Protein AF-A0AAX0QX90-F1 (afdb_monomer)

Nearest PDB structures (foldseek):
  6bmt-assembly1_B  TM=9.979E-01  e=7.144E-09  Staphylococcus delphini
  7qzr-assembly1_E  TM=9.614E-01  e=2.398E-07  Staphylococcus aureus
  7z53-assembly2_L  TM=9.551E-01  e=1.586E-05  Staphylococcus aureus
  7z53-assembly4_X  TM=9.619E-01  e=5.787E-05  Staphylococcus aureus
  7z53-assembly2_K  TM=9.496E-01  e=8.909E-05  Staphylococcus aureus

Mean predicted aligned error: 12.03 Å

Radius of gyration: 20.02 Å; Cα contacts (8 Å, |Δi|>4): 64; chains: 1; bounding box: 30×28×73 Å

Organism: NCBI:txid53344

Foldseek 3Di:
DDDDDPPPPPPVVVPDPDDDPDPQPPFDFDDDPPHTPDTSLADDQVLLVCLVLCPDPPHDPVSNVVNCVVVVSSVQNDSVSVLVRCVVNPHDSVVCPVVD

pLDDT: mean 81.14, std 21.85, range [37.88, 98.06]

Structure (mmCIF, N/CA/C/O backbone):
data_AF-A0AAX0QX90-F1
#
_entry.id   AF-A0AAX0QX90-F1
#
loop_
_atom_site.group_PDB
_atom_site.id
_atom_site.type_symbol
_atom_site.label_atom_id
_atom_site.label_alt_id
_atom_site.label_comp_id
_atom_site.label_asym_id
_atom_site.label_entity_id
_atom_site.label_seq_id
_atom_site.pdbx_PDB_ins_code
_atom_site.Cartn_x
_atom_site.Cartn_y
_atom_site.Cartn_z
_atom_site.occupancy
_atom_site.B_iso_or_equiv
_atom_site.auth_seq_id
_atom_site.auth_comp_id
_atom_site.auth_asym_id
_atom_site.auth_atom_id
_atom_site.pdbx_PDB_model_num
ATOM 1 N N . MET A 1 1 ? -17.274 -11.728 54.869 1.00 38.53 1 MET A N 1
ATOM 2 C CA . MET A 1 1 ? -16.959 -11.756 53.424 1.00 38.53 1 MET A CA 1
ATOM 3 C C . MET A 1 1 ? -17.503 -10.487 52.784 1.00 38.53 1 MET A C 1
ATOM 5 O O . MET A 1 1 ? -18.711 -10.361 52.657 1.00 38.53 1 MET A O 1
ATOM 9 N N . LYS A 1 2 ? -16.642 -9.518 52.459 1.00 37.88 2 LYS A N 1
ATOM 10 C CA . LYS A 1 2 ? -17.013 -8.310 51.708 1.00 37.88 2 LYS A CA 1
ATOM 11 C C . LYS A 1 2 ? -16.182 -8.318 50.428 1.00 37.88 2 LYS A C 1
ATOM 13 O O . LYS A 1 2 ? -14.974 -8.133 50.488 1.00 37.88 2 LYS A O 1
ATOM 18 N N . LYS A 1 3 ? -16.818 -8.656 49.306 1.00 45.16 3 LYS A N 1
ATOM 19 C CA . LYS A 1 3 ? -16.248 -8.523 47.964 1.00 45.16 3 LYS A CA 1
ATOM 20 C C . LYS A 1 3 ? -16.754 -7.192 47.425 1.00 45.16 3 LYS A C 1
ATOM 22 O O . LYS A 1 3 ? -17.929 -7.100 47.086 1.00 45.16 3 LYS A O 1
ATOM 27 N N . THR A 1 4 ? -15.893 -6.187 47.357 1.00 50.69 4 THR A N 1
ATOM 28 C CA . THR A 1 4 ? -16.191 -4.975 46.594 1.00 50.69 4 THR A CA 1
ATOM 29 C C . THR A 1 4 ? -15.019 -4.723 45.663 1.00 50.69 4 THR A C 1
ATOM 31 O O . THR A 1 4 ? -13.879 -4.576 46.096 1.00 50.69 4 THR A O 1
ATOM 34 N N . LEU A 1 5 ? -15.342 -4.819 44.377 1.00 45.84 5 LEU A N 1
ATOM 35 C CA . LEU A 1 5 ? -14.486 -4.758 43.205 1.00 45.84 5 LEU A CA 1
ATOM 36 C C . LEU A 1 5 ? -13.473 -3.607 43.261 1.00 45.84 5 LEU A C 1
ATOM 38 O O . LEU A 1 5 ? -13.843 -2.436 43.276 1.00 45.84 5 LEU A O 1
ATOM 42 N N . VAL A 1 6 ? -12.193 -3.956 43.151 1.00 48.50 6 VAL A N 1
ATOM 43 C CA . VAL A 1 6 ? -11.129 -3.049 42.711 1.00 48.50 6 VAL A CA 1
ATOM 44 C C . VAL A 1 6 ? -11.252 -2.920 41.189 1.00 48.50 6 VAL A C 1
ATOM 46 O O . VAL A 1 6 ? -10.565 -3.597 40.436 1.00 48.50 6 VAL A O 1
ATOM 49 N N . ALA A 1 7 ? -12.188 -2.090 40.729 1.00 48.44 7 ALA A N 1
ATOM 50 C CA . ALA A 1 7 ? -12.350 -1.721 39.316 1.00 48.44 7 ALA A CA 1
ATOM 51 C C . ALA A 1 7 ? -11.799 -0.307 39.035 1.00 48.44 7 ALA A C 1
ATOM 53 O O . ALA A 1 7 ? -12.296 0.404 38.171 1.00 48.44 7 ALA A O 1
ATOM 54 N N . GLY A 1 8 ? -10.797 0.127 39.810 1.00 49.84 8 GLY A N 1
ATOM 55 C CA . GLY A 1 8 ? -10.269 1.496 39.782 1.00 49.84 8 GLY A CA 1
ATOM 56 C C . GLY A 1 8 ? -8.987 1.711 38.970 1.00 49.84 8 GLY A C 1
ATOM 57 O O . GLY A 1 8 ? -8.563 2.851 38.841 1.00 49.84 8 GLY A O 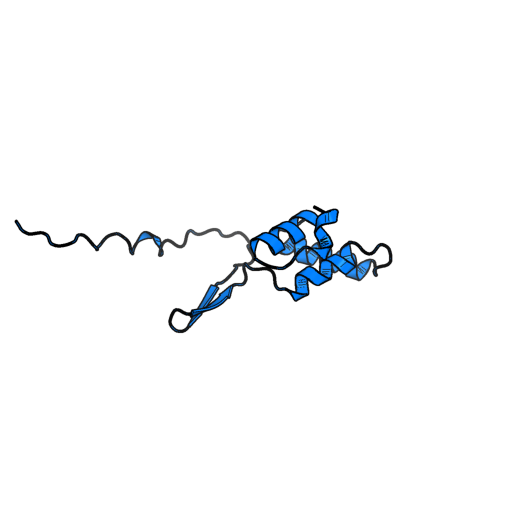1
ATOM 58 N N . PHE A 1 9 ? -8.354 0.665 38.424 1.00 46.06 9 PHE A N 1
ATOM 59 C CA . PHE A 1 9 ? -6.988 0.785 37.878 1.00 46.06 9 PHE A CA 1
ATOM 60 C C . PHE A 1 9 ? -6.841 0.576 36.363 1.00 46.06 9 PHE A C 1
ATOM 62 O O . PHE A 1 9 ? -5.741 0.735 35.847 1.00 46.06 9 PHE A O 1
ATOM 69 N N . ALA A 1 10 ? -7.911 0.280 35.619 1.00 44.19 10 ALA A N 1
ATOM 70 C CA . ALA A 1 10 ? -7.793 -0.002 34.180 1.00 44.19 10 ALA A CA 1
ATOM 71 C C . ALA A 1 10 ? -7.910 1.234 33.261 1.00 44.19 10 ALA A C 1
ATOM 73 O O . ALA A 1 10 ? -7.594 1.137 32.081 1.00 44.19 10 ALA A O 1
ATOM 74 N N . VAL A 1 11 ? -8.335 2.399 33.765 1.00 47.41 11 VAL A N 1
ATOM 75 C CA . VAL A 1 11 ? -8.586 3.585 32.912 1.00 47.41 11 VAL A CA 1
ATOM 76 C C . VAL A 1 11 ? -7.326 4.441 32.698 1.00 47.41 11 VAL A C 1
ATOM 78 O O . VAL A 1 11 ? -7.241 5.189 31.731 1.00 47.41 11 VAL A O 1
ATOM 81 N N . ALA A 1 12 ? -6.304 4.296 33.547 1.00 39.50 12 ALA A N 1
ATOM 82 C CA . ALA A 1 12 ? -5.105 5.138 33.495 1.00 39.50 12 ALA A CA 1
ATOM 83 C C . ALA A 1 12 ? -4.097 4.754 32.390 1.00 39.50 12 ALA A C 1
ATOM 85 O O . ALA A 1 12 ? -3.184 5.525 32.111 1.00 39.50 12 ALA A O 1
ATOM 86 N N . ALA A 1 13 ? -4.252 3.593 31.742 1.00 47.50 13 ALA A N 1
ATOM 87 C CA . ALA A 1 13 ? -3.330 3.141 30.694 1.00 47.50 13 ALA A CA 1
ATOM 88 C C . ALA A 1 13 ? -3.648 3.696 29.291 1.00 47.50 13 ALA A C 1
ATOM 90 O O . ALA A 1 13 ? -2.846 3.520 28.381 1.00 47.50 13 ALA A O 1
ATOM 91 N N . LEU A 1 14 ? -4.787 4.373 29.097 1.00 42.75 14 LEU A N 1
ATOM 92 C CA . LEU A 1 14 ? -5.162 4.952 27.796 1.00 42.75 14 LEU A CA 1
ATOM 93 C C . LEU A 1 14 ? -4.879 6.461 27.686 1.00 42.75 14 LEU A C 1
ATOM 95 O O . LEU A 1 14 ? -5.127 7.043 26.636 1.00 42.75 14 LEU A O 1
ATOM 99 N N . SER A 1 15 ? -4.367 7.109 28.742 1.00 46.03 15 SER A N 1
ATOM 100 C CA . SER A 1 15 ? -4.192 8.572 28.786 1.00 46.03 15 SER A CA 1
ATOM 101 C C . SER A 1 15 ? -2.740 9.057 28.800 1.00 46.03 15 SER A C 1
ATOM 103 O O . SER A 1 15 ? -2.510 10.260 28.915 1.00 46.03 15 SER A O 1
ATOM 105 N N . THR A 1 16 ? -1.741 8.178 28.695 1.00 51.19 16 THR A N 1
ATOM 106 C CA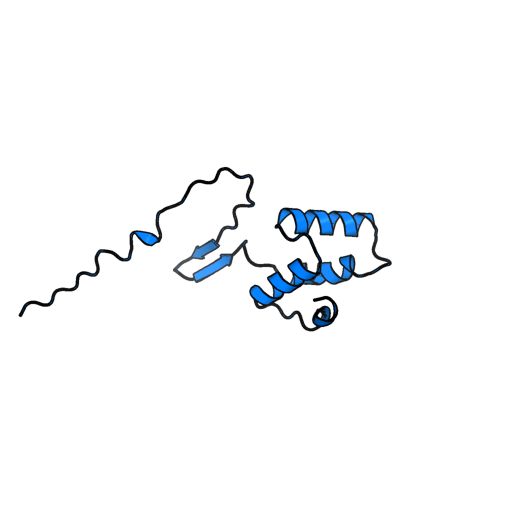 . THR A 1 16 ? -0.342 8.613 28.576 1.00 51.19 16 THR A CA 1
ATOM 107 C C . THR A 1 16 ? 0.002 8.839 27.111 1.00 51.19 16 THR A C 1
ATOM 109 O O . THR A 1 16 ? 0.546 7.96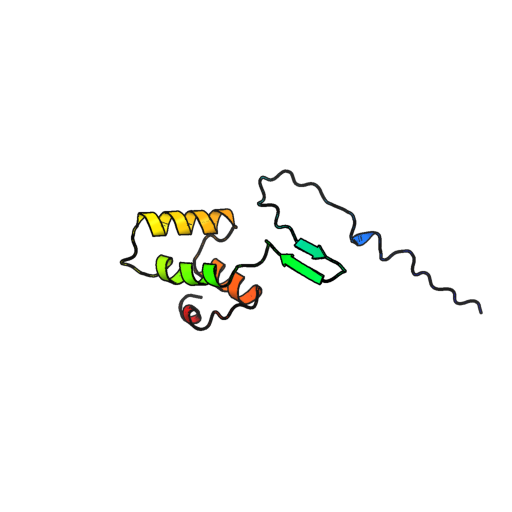2 26.443 1.00 51.19 16 THR A O 1
ATOM 112 N N . GLY A 1 17 ? -0.327 10.034 26.619 1.00 45.31 17 GLY A N 1
ATOM 113 C CA . GLY A 1 17 ? 0.296 10.589 25.424 1.00 45.31 17 GLY A CA 1
ATOM 114 C C . GLY A 1 17 ? 1.800 10.697 25.663 1.00 45.31 17 GLY A C 1
ATOM 115 O O . GLY A 1 17 ? 2.254 11.531 26.446 1.00 45.31 17 GLY A O 1
ATOM 116 N N . ILE A 1 18 ? 2.564 9.802 25.041 1.00 42.75 18 ILE A N 1
ATOM 117 C CA . ILE A 1 18 ? 4.021 9.879 25.019 1.00 42.75 18 ILE A CA 1
ATOM 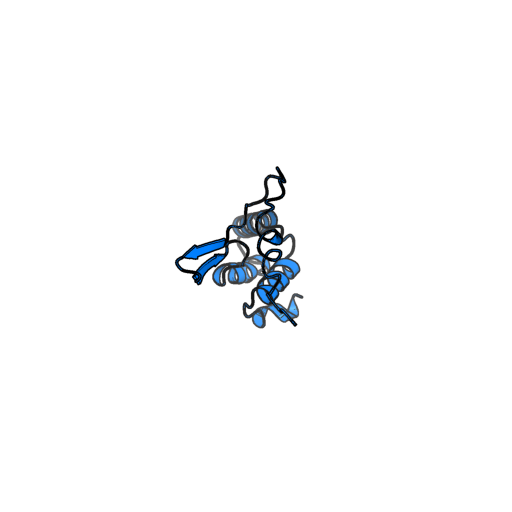118 C C . ILE A 1 18 ? 4.404 10.838 23.895 1.00 42.75 18 ILE A C 1
ATOM 120 O O . ILE A 1 18 ? 4.020 10.666 22.742 1.00 42.75 18 ILE A O 1
ATOM 124 N N . PHE A 1 19 ? 5.150 11.869 24.275 1.00 50.16 19 PHE A N 1
ATOM 125 C CA . PHE A 1 19 ? 5.755 12.846 23.388 1.00 50.16 19 PHE A CA 1
ATOM 126 C C . PHE A 1 19 ? 6.784 12.175 22.469 1.00 50.16 19 PHE A C 1
ATOM 128 O O . PHE A 1 19 ? 7.761 11.604 22.949 1.00 50.16 19 PHE A O 1
ATOM 135 N N . ALA A 1 20 ? 6.614 12.342 21.160 1.00 38.00 20 ALA A N 1
ATOM 136 C CA . ALA A 1 20 ? 7.697 12.308 20.189 1.00 38.00 20 ALA A CA 1
ATOM 137 C C . ALA A 1 20 ? 7.493 13.488 19.233 1.00 38.00 20 ALA A C 1
ATOM 139 O O . ALA A 1 20 ? 6.527 13.535 18.478 1.00 38.00 20 ALA A O 1
ATOM 140 N N . VAL A 1 21 ? 8.383 14.479 19.303 1.00 43.34 21 VAL A N 1
ATOM 141 C CA . VAL A 1 21 ? 8.562 15.463 18.227 1.00 43.34 21 VAL A CA 1
ATOM 142 C C . VAL A 1 21 ? 9.455 14.803 17.183 1.00 43.34 21 VAL A C 1
ATOM 144 O O . VAL A 1 21 ? 10.655 15.047 17.103 1.00 43.34 21 VAL A O 1
ATOM 147 N N . SER A 1 22 ? 8.861 13.909 16.411 1.00 38.91 22 SER A N 1
ATOM 148 C CA . SER A 1 22 ? 9.281 13.638 15.045 1.00 38.91 22 SER A CA 1
ATOM 149 C C . SER A 1 22 ? 8.220 14.266 14.144 1.00 38.91 22 SER A C 1
ATOM 151 O O . SER A 1 22 ? 7.068 14.427 14.545 1.00 38.91 22 SER A O 1
ATOM 153 N N . ASN A 1 23 ? 8.602 14.691 12.942 1.00 41.84 23 ASN A N 1
ATOM 154 C CA . ASN A 1 23 ? 7.664 15.123 11.903 1.00 41.84 23 ASN A CA 1
ATOM 155 C C . ASN A 1 23 ? 6.909 13.880 11.376 1.00 41.84 23 ASN A C 1
ATOM 157 O O . ASN A 1 23 ? 6.993 13.529 10.205 1.00 41.84 23 ASN A O 1
ATOM 161 N N . GLU A 1 24 ? 6.264 13.147 12.280 1.00 44.47 24 GLU A N 1
ATOM 162 C CA . GLU A 1 24 ? 5.393 12.020 11.991 1.00 44.47 24 GLU A CA 1
ATOM 163 C C . GLU A 1 24 ? 4.106 12.626 11.440 1.00 44.47 24 GLU A C 1
ATOM 165 O O . GLU A 1 24 ? 3.541 13.549 12.039 1.00 44.47 24 GLU A O 1
ATOM 170 N N . ALA A 1 25 ? 3.628 12.131 10.301 1.00 50.22 25 ALA A N 1
ATOM 171 C CA . ALA A 1 25 ? 2.236 12.332 9.938 1.00 50.22 25 ALA A CA 1
ATOM 172 C C . ALA A 1 25 ? 1.406 11.776 11.104 1.00 50.22 25 ALA A C 1
ATOM 174 O O . ALA A 1 25 ? 1.378 10.569 11.329 1.00 50.22 25 ALA A O 1
ATOM 175 N N . ASN A 1 26 ? 0.845 12.664 11.925 1.00 54.16 26 ASN A N 1
ATOM 176 C CA . ASN A 1 26 ? 0.103 12.287 13.118 1.00 54.16 26 ASN A CA 1
ATOM 177 C C . ASN A 1 26 ? -1.178 11.584 12.661 1.00 54.16 26 ASN A C 1
ATOM 179 O O . ASN A 1 26 ? -2.161 12.246 12.344 1.00 54.16 26 ASN A O 1
ATOM 183 N N . ALA A 1 27 ? -1.123 10.258 12.541 1.00 61.88 27 ALA A N 1
ATOM 184 C CA . ALA A 1 27 ? -2.260 9.445 12.155 1.00 61.88 27 ALA A CA 1
ATOM 185 C C . ALA A 1 27 ? -3.324 9.553 13.255 1.00 61.88 27 ALA A C 1
ATOM 187 O O . ALA A 1 27 ? -3.138 9.059 14.370 1.00 61.88 27 ALA A O 1
ATOM 188 N N . GLN A 1 28 ? -4.419 10.253 12.962 1.00 82.19 28 GLN A N 1
ATOM 189 C CA . GLN A 1 28 ? -5.465 10.548 13.925 1.00 82.19 28 GLN A CA 1
ATOM 190 C C . GLN A 1 28 ? -6.661 9.607 13.740 1.00 82.19 28 GLN A C 1
ATOM 192 O O . GLN A 1 28 ? -7.115 9.323 12.633 1.00 82.19 28 GLN A O 1
ATOM 197 N N . VAL A 1 29 ? -7.223 9.155 14.865 1.00 87.25 29 VAL A N 1
ATOM 198 C CA . VAL A 1 29 ? -8.516 8.463 14.892 1.00 87.25 29 VAL A CA 1
ATOM 199 C C . VAL A 1 29 ? -9.601 9.472 15.253 1.00 87.25 29 VAL A C 1
ATOM 201 O O . VAL A 1 29 ? -9.587 10.063 16.335 1.00 87.25 29 VAL A O 1
ATOM 204 N N . THR A 1 30 ? -10.568 9.655 14.360 1.00 88.88 30 THR A N 1
ATOM 205 C CA . THR A 1 30 ? -11.745 10.497 14.591 1.00 88.88 30 THR A CA 1
ATOM 206 C C . THR A 1 30 ? -12.927 9.623 14.988 1.00 88.88 30 THR A C 1
ATOM 208 O O . THR A 1 30 ? -13.293 8.693 14.270 1.00 88.88 30 THR A O 1
ATOM 211 N N . SER A 1 31 ? -13.559 9.925 16.125 1.00 89.00 31 SER A N 1
ATOM 212 C CA . SER A 1 31 ? -14.723 9.184 16.622 1.00 89.00 31 SER A CA 1
ATOM 213 C C . SER A 1 31 ? -15.840 10.110 17.100 1.00 89.00 31 SER A C 1
ATOM 215 O O . SER A 1 31 ? -15.590 11.212 17.588 1.00 89.00 31 SER A O 1
ATOM 217 N N . GLN A 1 32 ? -17.085 9.653 16.965 1.00 86.75 32 GLN A N 1
ATOM 218 C CA . GLN A 1 32 ? -18.269 10.298 17.534 1.00 86.75 32 GLN A CA 1
ATOM 219 C C . GLN A 1 32 ? -19.154 9.240 18.187 1.00 86.75 32 GLN A C 1
ATOM 221 O O . GLN A 1 32 ? -19.392 8.177 17.619 1.00 86.75 32 GLN A O 1
ATOM 226 N N . ASN A 1 33 ? -19.623 9.516 19.408 1.00 89.50 33 ASN A N 1
ATOM 227 C CA . ASN A 1 33 ? -20.532 8.636 20.155 1.00 89.50 33 ASN A CA 1
ATOM 228 C C . ASN A 1 33 ? -20.025 7.184 20.317 1.00 89.50 33 ASN A C 1
ATOM 230 O O . ASN A 1 33 ? -20.820 6.250 20.369 1.00 89.50 33 ASN A O 1
ATOM 234 N N . GLY A 1 34 ? -18.704 6.991 20.399 1.00 88.88 34 GLY A N 1
ATOM 235 C CA . GLY A 1 34 ? -18.077 5.668 20.516 1.00 88.88 34 GLY A CA 1
ATOM 236 C C . GLY A 1 34 ? -17.907 4.916 19.191 1.00 88.88 34 GLY A C 1
ATOM 237 O O . GLY A 1 34 ? -17.370 3.813 19.195 1.00 88.88 34 GLY A O 1
ATOM 238 N N . ILE A 1 35 ? -18.319 5.505 18.066 1.00 87.81 35 ILE A N 1
ATOM 239 C CA . ILE A 1 35 ? -18.133 4.961 16.719 1.00 87.81 35 ILE A CA 1
ATOM 240 C C . ILE A 1 35 ? -16.922 5.648 16.088 1.00 87.81 35 ILE A C 1
ATOM 242 O O . ILE A 1 35 ? -16.855 6.878 16.032 1.00 87.81 35 ILE A O 1
ATOM 246 N N . ILE A 1 36 ? -15.959 4.859 15.612 1.00 91.44 36 ILE A N 1
ATOM 247 C CA . ILE A 1 36 ? -14.824 5.368 14.835 1.00 91.44 36 ILE A CA 1
ATOM 248 C C . ILE A 1 36 ? -15.336 5.734 13.442 1.00 91.44 36 ILE A C 1
ATOM 250 O O . ILE A 1 36 ? -15.864 4.882 12.731 1.00 91.44 36 ILE A O 1
ATOM 254 N N . LEU A 1 37 ? -15.202 7.007 13.077 1.00 92.06 37 LEU A N 1
ATOM 255 C CA . LEU A 1 37 ? -15.623 7.543 11.784 1.00 92.06 37 LEU A CA 1
ATOM 256 C C . LEU A 1 37 ? -14.482 7.526 10.769 1.00 92.06 37 LEU A C 1
ATOM 258 O O . LEU A 1 37 ? -14.717 7.327 9.580 1.00 92.06 37 LEU A O 1
ATOM 262 N N . HIS A 1 38 ? -13.257 7.759 11.238 1.00 89.94 38 HIS A N 1
ATOM 263 C CA . HIS A 1 38 ? -12.075 7.777 10.392 1.00 89.94 38 HIS A CA 1
ATOM 264 C C . HIS A 1 38 ? -10.828 7.386 11.178 1.00 89.94 38 HIS A C 1
ATOM 266 O O . HIS A 1 38 ? -10.735 7.657 12.376 1.00 89.94 38 HIS A O 1
ATOM 272 N N . ASP A 1 39 ? -9.891 6.752 10.491 1.00 90.75 39 ASP A N 1
ATOM 273 C CA . ASP A 1 39 ? -8.610 6.315 11.025 1.00 90.75 39 ASP A CA 1
ATOM 274 C C . ASP A 1 39 ? -7.552 6.576 9.951 1.00 90.75 39 ASP A C 1
ATOM 276 O O . ASP A 1 39 ? -7.438 5.803 8.999 1.00 90.75 39 ASP A O 1
ATOM 280 N N . ASP A 1 40 ? -6.811 7.678 10.098 1.00 89.31 40 ASP A N 1
ATOM 281 C CA . ASP A 1 40 ? -5.792 8.116 9.132 1.00 89.31 40 ASP A CA 1
ATOM 282 C C . ASP A 1 40 ? -4.607 7.137 9.037 1.00 89.31 40 ASP A C 1
ATOM 284 O O . ASP A 1 40 ? -3.769 7.254 8.146 1.00 89.31 40 ASP A O 1
ATOM 288 N N . SER A 1 41 ? -4.497 6.171 9.960 1.00 89.75 41 SER A N 1
ATOM 289 C CA . SER A 1 41 ? -3.445 5.150 9.904 1.00 89.75 41 SER A CA 1
ATOM 290 C C . SER A 1 41 ? -3.733 4.052 8.877 1.00 89.75 41 SER A C 1
ATOM 292 O O . SER A 1 41 ? -2.837 3.261 8.558 1.00 89.75 41 SER A O 1
ATOM 294 N N . 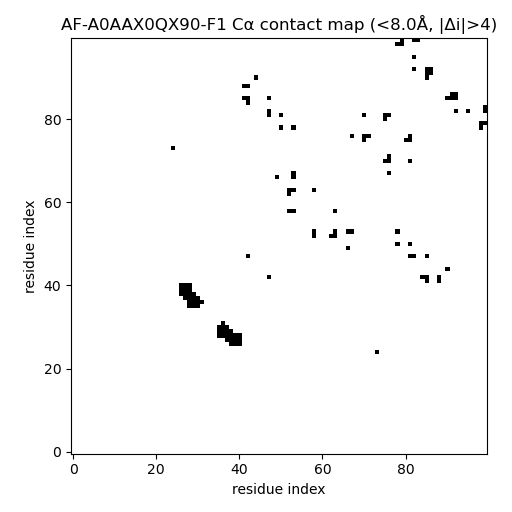LYS A 1 42 ? -4.972 3.967 8.377 1.00 93.12 42 LYS A N 1
ATOM 295 C CA . LYS A 1 42 ? -5.408 2.934 7.437 1.00 93.12 42 LYS A CA 1
ATOM 296 C C . LYS A 1 42 ? -5.272 3.401 6.000 1.00 93.12 42 LYS A C 1
ATOM 298 O O . LYS A 1 42 ? -5.686 4.501 5.650 1.00 93.12 42 LYS A O 1
ATOM 303 N N . LEU A 1 43 ? -4.760 2.509 5.162 1.00 94.56 43 LEU A N 1
ATOM 304 C CA . LEU A 1 43 ? -4.715 2.713 3.728 1.00 94.56 43 LEU A CA 1
ATOM 305 C C . LEU A 1 43 ? -6.136 2.749 3.160 1.00 94.56 43 LEU A C 1
ATOM 307 O O . LEU A 1 43 ? -6.987 1.924 3.508 1.00 94.56 43 LEU A O 1
ATOM 311 N N . LEU A 1 44 ? -6.387 3.690 2.257 1.00 95.25 44 LEU A N 1
ATOM 312 C CA . LEU A 1 44 ? -7.669 3.812 1.580 1.00 95.25 44 LEU A CA 1
ATOM 313 C C . LEU A 1 44 ? -7.697 2.916 0.335 1.00 95.25 44 LEU A C 1
ATOM 315 O O . LEU A 1 44 ? -6.706 2.751 -0.373 1.00 95.25 44 LEU A O 1
ATOM 319 N N . GLU A 1 45 ? -8.869 2.369 0.014 1.00 94.50 45 GLU A N 1
ATOM 320 C CA . GLU A 1 45 ? -9.031 1.415 -1.094 1.00 94.50 45 GLU A CA 1
ATOM 321 C C . GLU A 1 45 ? -8.555 1.971 -2.449 1.00 94.50 45 GLU A C 1
ATOM 323 O O . GLU A 1 45 ? -7.911 1.274 -3.232 1.00 94.50 45 GLU A O 1
ATOM 328 N N . HIS A 1 46 ? -8.812 3.253 -2.718 1.00 95.75 46 HIS A N 1
ATOM 329 C CA . HIS A 1 46 ? -8.388 3.888 -3.965 1.00 95.75 46 HIS A CA 1
ATOM 330 C C . HIS A 1 46 ? -6.865 4.084 -4.049 1.00 95.75 46 HIS A C 1
ATOM 332 O O . HIS A 1 46 ? -6.318 4.160 -5.146 1.00 95.75 46 HIS A O 1
ATOM 338 N N . GLU A 1 47 ? -6.159 4.135 -2.919 1.00 96.00 47 GLU A N 1
ATOM 339 C CA . GLU A 1 47 ? -4.700 4.276 -2.899 1.00 96.00 47 GLU A CA 1
ATOM 340 C C . GLU A 1 47 ? -4.012 2.973 -3.282 1.00 96.00 47 GLU A C 1
ATOM 342 O O . GLU A 1 47 ? -2.974 2.990 -3.941 1.00 96.00 47 GLU A O 1
ATOM 347 N N . LEU A 1 48 ? -4.625 1.830 -2.965 1.00 96.50 48 LEU A N 1
ATOM 348 C CA . LEU A 1 48 ? -4.142 0.535 -3.431 1.00 96.50 48 LEU A CA 1
ATOM 349 C C . LEU A 1 48 ? -4.130 0.459 -4.970 1.00 96.50 48 LEU A C 1
ATOM 351 O O . LEU A 1 48 ? -3.269 -0.197 -5.552 1.00 96.50 48 LEU A O 1
ATOM 355 N N . GLN A 1 49 ? -5.022 1.177 -5.657 1.00 96.50 49 GLN A N 1
ATOM 356 C CA . GLN A 1 49 ? -5.020 1.254 -7.124 1.00 96.50 49 GLN A CA 1
ATOM 357 C C . GLN A 1 49 ? -3.808 2.016 -7.679 1.00 96.50 49 GLN A C 1
ATOM 359 O O . GLN A 1 49 ? -3.427 1.812 -8.829 1.00 96.50 49 GLN A O 1
ATOM 364 N N . TYR A 1 50 ? -3.131 2.847 -6.880 1.00 97.75 50 TYR A N 1
ATOM 365 C CA . TYR A 1 50 ? -1.893 3.502 -7.313 1.00 97.75 50 TYR A CA 1
ATOM 366 C C . TYR A 1 50 ? -0.755 2.506 -7.551 1.00 97.75 50 TYR A C 1
ATOM 368 O O . TYR A 1 50 ? 0.148 2.799 -8.339 1.00 97.75 50 TYR A O 1
ATOM 376 N N . VAL A 1 51 ? -0.823 1.307 -6.957 1.00 96.88 51 VAL A N 1
ATOM 377 C CA . VAL A 1 51 ? 0.111 0.213 -7.253 1.00 96.88 51 VAL A CA 1
ATOM 378 C C . VAL A 1 51 ? 0.102 -0.127 -8.743 1.00 96.88 51 VAL A C 1
ATOM 380 O O . VAL A 1 51 ? 1.178 -0.322 -9.307 1.00 96.88 51 VAL A O 1
ATOM 383 N N . ASP A 1 52 ? -1.052 -0.073 -9.418 1.00 96.88 52 ASP A N 1
ATOM 384 C CA . ASP A 1 52 ? -1.149 -0.301 -10.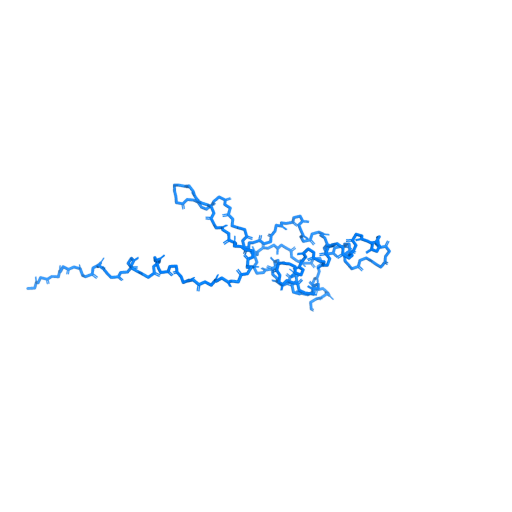867 1.00 96.88 52 ASP A CA 1
ATOM 385 C C . ASP A 1 52 ? -0.247 0.649 -11.664 1.00 96.88 52 ASP A C 1
ATOM 387 O O . ASP A 1 52 ? 0.396 0.255 -12.638 1.00 96.88 52 ASP A O 1
ATOM 391 N N . VAL A 1 53 ? -0.157 1.909 -11.234 1.00 97.19 53 VAL A N 1
ATOM 392 C CA . VAL A 1 53 ? 0.698 2.917 -11.871 1.00 97.19 53 VAL A CA 1
ATOM 393 C C . VAL A 1 53 ? 2.173 2.654 -11.563 1.00 97.19 53 VAL A C 1
ATOM 395 O O . VAL A 1 53 ? 3.025 2.813 -12.440 1.00 97.19 53 VAL A O 1
ATOM 398 N N . LEU A 1 54 ? 2.490 2.228 -10.338 1.00 96.56 54 LEU A N 1
ATOM 399 C CA . LEU A 1 54 ? 3.861 1.930 -9.921 1.00 96.56 54 LEU A CA 1
ATOM 400 C C . LEU A 1 54 ? 4.450 0.745 -10.700 1.00 96.56 54 LEU A C 1
ATOM 402 O O . LEU A 1 54 ? 5.592 0.828 -11.167 1.00 96.56 54 LEU A O 1
ATOM 406 N N . VAL A 1 55 ? 3.663 -0.314 -10.906 1.00 96.19 55 VAL A N 1
ATOM 407 C CA . VAL A 1 55 ? 4.107 -1.545 -11.585 1.00 96.19 55 VAL A CA 1
ATOM 408 C C . VAL A 1 55 ? 4.016 -1.469 -13.107 1.00 96.19 55 VAL A C 1
ATOM 410 O O . VAL A 1 55 ? 4.699 -2.219 -13.800 1.00 96.19 55 VAL A O 1
ATOM 413 N N . ASN A 1 56 ? 3.230 -0.540 -13.658 1.00 96.75 56 ASN A N 1
ATOM 414 C CA . ASN A 1 56 ? 3.123 -0.367 -15.103 1.00 96.75 56 ASN A CA 1
ATOM 415 C C . ASN A 1 56 ? 4.428 0.218 -15.690 1.00 96.75 56 ASN A C 1
ATOM 417 O O . ASN A 1 56 ? 4.796 1.351 -15.354 1.00 96.75 56 ASN A O 1
ATOM 421 N N . PRO A 1 57 ? 5.130 -0.490 -16.596 1.00 95.38 57 PRO A N 1
ATOM 422 C CA . PRO A 1 57 ? 6.378 -0.005 -17.192 1.00 95.38 57 PRO A CA 1
ATOM 423 C C . PRO A 1 57 ? 6.181 1.239 -18.071 1.00 95.38 57 PRO A C 1
ATOM 425 O O . PRO A 1 57 ? 7.102 2.035 -18.213 1.00 95.38 57 PRO A O 1
ATOM 428 N N . ASN A 1 58 ? 4.975 1.433 -18.607 1.00 97.00 58 ASN A N 1
ATOM 429 C CA . ASN A 1 58 ? 4.627 2.521 -19.520 1.00 97.00 58 ASN A CA 1
ATOM 430 C C . ASN A 1 58 ? 3.928 3.696 -18.817 1.00 97.00 58 ASN A C 1
ATOM 432 O O . ASN A 1 58 ? 3.425 4.604 -19.479 1.00 97.00 58 ASN A O 1
ATOM 436 N N . ALA A 1 59 ? 3.838 3.678 -17.484 1.00 96.94 59 ALA A N 1
ATOM 437 C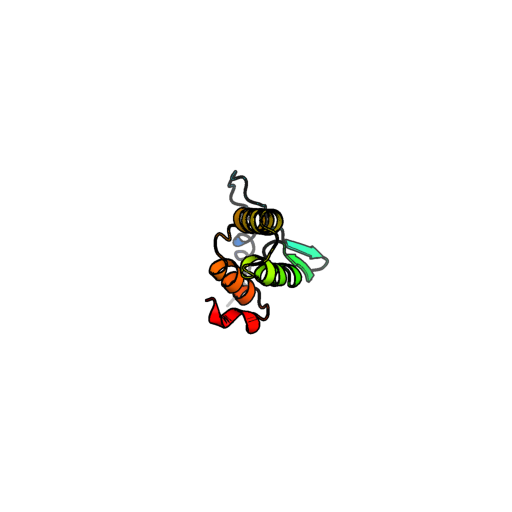 CA . ALA A 1 59 ? 3.278 4.794 -16.735 1.00 96.94 59 ALA A CA 1
ATOM 438 C C . ALA A 1 59 ? 4.127 6.060 -16.912 1.00 96.94 59 ALA A C 1
ATOM 440 O O . ALA A 1 59 ? 5.350 5.997 -17.049 1.00 96.94 59 ALA A O 1
ATOM 441 N N . ASN A 1 60 ? 3.474 7.224 -16.853 1.00 97.94 60 ASN A N 1
ATOM 442 C CA . ASN A 1 60 ? 4.169 8.504 -16.894 1.00 97.94 60 ASN A CA 1
ATOM 443 C C . ASN A 1 60 ? 5.239 8.565 -15.773 1.00 97.94 60 ASN A C 1
ATOM 445 O O . ASN A 1 60 ? 4.883 8.381 -14.602 1.00 97.94 60 ASN A O 1
ATOM 449 N N . PRO A 1 61 ? 6.520 8.845 -16.094 1.00 96.88 61 PRO A N 1
ATOM 450 C CA . PRO A 1 61 ? 7.602 8.830 -15.107 1.00 96.88 61 PRO A CA 1
ATOM 451 C C . PRO A 1 61 ? 7.393 9.811 -13.949 1.00 96.88 61 PRO A C 1
ATOM 453 O O . PRO A 1 61 ? 7.625 9.456 -12.797 1.00 96.88 61 PRO A O 1
ATOM 456 N N . GLN A 1 62 ? 6.883 11.011 -14.238 1.00 97.94 62 GLN A N 1
ATOM 457 C CA . GLN A 1 62 ? 6.619 12.036 -13.228 1.00 97.94 62 GLN A CA 1
ATOM 458 C C . GLN A 1 62 ? 5.487 11.612 -12.285 1.00 97.94 62 GLN A C 1
ATOM 460 O O . GLN A 1 62 ? 5.562 11.835 -11.078 1.00 97.94 62 GLN A O 1
ATOM 465 N N . THR A 1 63 ? 4.436 10.979 -12.811 1.00 97.25 63 THR A N 1
ATOM 466 C CA . THR A 1 63 ? 3.362 10.426 -11.975 1.00 97.25 63 THR A CA 1
ATOM 467 C C . THR A 1 63 ? 3.893 9.317 -11.073 1.00 97.25 63 THR A C 1
ATOM 469 O O . THR A 1 63 ? 3.582 9.300 -9.884 1.00 97.25 63 THR A O 1
ATOM 472 N N . LYS A 1 64 ? 4.732 8.422 -11.607 1.00 97.56 64 LYS A N 1
ATOM 473 C CA . LYS A 1 64 ? 5.334 7.334 -10.830 1.00 97.56 64 LYS A CA 1
ATOM 474 C C . LYS A 1 64 ? 6.196 7.866 -9.682 1.00 97.56 64 LYS A C 1
ATOM 476 O O . LYS A 1 64 ? 6.021 7.428 -8.550 1.00 97.56 64 LYS A O 1
ATOM 481 N N . GLU A 1 65 ? 7.050 8.850 -9.947 1.00 97.56 65 GLU A N 1
ATOM 482 C CA . GLU A 1 65 ? 7.898 9.488 -8.932 1.00 97.56 65 GLU A CA 1
ATOM 483 C C . GLU A 1 65 ? 7.077 10.166 -7.820 1.00 97.56 65 GLU A C 1
ATOM 485 O O . GLU A 1 65 ? 7.382 10.034 -6.631 1.00 97.56 65 GLU A O 1
ATOM 490 N N . ARG A 1 66 ? 5.988 10.854 -8.188 1.00 98.00 66 ARG A N 1
ATOM 491 C CA . ARG A 1 66 ? 5.073 11.475 -7.218 1.00 98.00 66 ARG A CA 1
ATOM 492 C C . ARG A 1 66 ? 4.409 10.441 -6.317 1.00 98.00 66 ARG A C 1
ATOM 494 O O . ARG A 1 66 ? 4.361 10.650 -5.111 1.00 98.00 66 ARG A O 1
ATOM 501 N N . LEU A 1 67 ? 3.938 9.329 -6.882 1.00 98.06 67 LEU A N 1
ATOM 502 C CA . LEU A 1 67 ? 3.331 8.244 -6.109 1.00 98.06 67 LEU A CA 1
ATOM 503 C C . LEU A 1 67 ? 4.354 7.547 -5.204 1.00 98.06 67 LEU A C 1
ATOM 505 O O . LEU A 1 67 ? 4.051 7.255 -4.053 1.00 98.06 67 LEU A O 1
ATOM 509 N N . GLN A 1 68 ? 5.586 7.341 -5.672 1.00 97.38 68 GLN A N 1
ATOM 510 C CA . GLN A 1 68 ? 6.662 6.811 -4.828 1.00 97.38 68 GLN A CA 1
ATOM 511 C C . GLN A 1 68 ? 6.959 7.737 -3.646 1.00 97.38 68 GLN A C 1
ATOM 513 O O . GLN A 1 68 ? 7.101 7.274 -2.519 1.00 97.38 68 GLN A O 1
ATOM 518 N N . THR A 1 69 ? 7.012 9.047 -3.889 1.00 97.12 69 THR A N 1
ATOM 519 C CA . THR A 1 69 ? 7.221 10.043 -2.830 1.00 97.12 69 THR A CA 1
ATOM 520 C C . THR A 1 69 ? 6.044 10.073 -1.856 1.00 97.12 69 THR A C 1
ATOM 522 O O . THR A 1 69 ? 6.256 10.142 -0.650 1.00 97.12 69 THR A O 1
ATOM 525 N N . TYR A 1 70 ? 4.815 9.975 -2.369 1.00 96.94 70 TYR A N 1
ATOM 526 C CA . TYR A 1 70 ? 3.602 9.887 -1.563 1.00 96.94 70 TYR A CA 1
ATOM 527 C C . TYR A 1 70 ? 3.675 8.731 -0.559 1.00 96.94 70 TYR A C 1
ATOM 529 O O . TYR A 1 70 ? 3.618 8.965 0.645 1.00 96.94 70 TYR A O 1
ATOM 537 N N . PHE A 1 71 ? 3.903 7.505 -1.037 1.00 96.94 71 PHE A N 1
ATOM 538 C CA . PHE A 1 71 ? 4.003 6.330 -0.168 1.00 96.94 71 PHE A CA 1
ATOM 539 C C . PHE A 1 71 ? 5.215 6.378 0.764 1.00 96.94 71 PHE A C 1
ATOM 541 O O . PHE A 1 71 ? 5.101 6.014 1.934 1.00 96.94 71 PHE A O 1
ATOM 548 N N . LYS A 1 72 ? 6.348 6.921 0.304 1.00 95.69 72 LYS A N 1
ATOM 549 C CA . LYS A 1 72 ? 7.531 7.116 1.148 1.00 95.69 72 LYS A CA 1
ATOM 550 C C . LYS A 1 72 ? 7.250 8.040 2.336 1.00 95.69 72 LYS A C 1
ATOM 552 O O . LYS A 1 72 ? 7.737 7.776 3.431 1.00 95.69 72 LYS A O 1
ATOM 557 N N . ASN A 1 73 ? 6.443 9.084 2.146 1.00 93.88 73 ASN A N 1
ATOM 558 C CA . ASN A 1 73 ? 6.029 9.979 3.233 1.00 93.88 73 ASN A CA 1
ATOM 559 C C . ASN A 1 73 ? 5.095 9.294 4.246 1.00 93.88 73 ASN A C 1
ATOM 561 O O . ASN A 1 73 ? 5.023 9.735 5.387 1.00 93.88 73 ASN A O 1
ATOM 565 N N . LEU A 1 74 ? 4.423 8.209 3.847 1.00 91.50 74 LEU A N 1
ATOM 566 C CA . LEU A 1 74 ? 3.641 7.332 4.726 1.00 91.50 74 LEU A CA 1
ATOM 567 C C . LEU A 1 74 ? 4.491 6.216 5.367 1.00 91.50 74 LEU A C 1
ATOM 569 O O . LEU A 1 74 ? 3.959 5.359 6.066 1.00 91.50 74 LEU A O 1
ATOM 573 N N . GLY A 1 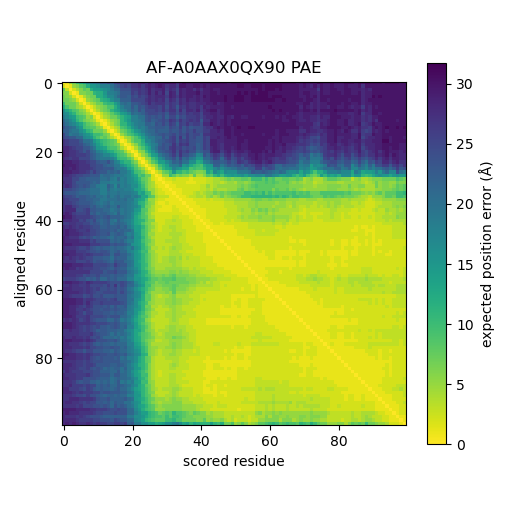75 ? 5.805 6.189 5.113 1.00 94.31 75 GLY A N 1
ATOM 574 C CA . GLY A 1 75 ? 6.715 5.150 5.602 1.00 94.31 75 GLY A CA 1
ATOM 575 C C . GLY A 1 75 ? 6.733 3.862 4.771 1.00 94.31 75 GLY A C 1
ATOM 576 O O . GLY A 1 75 ? 7.378 2.898 5.175 1.00 94.31 75 GLY A O 1
ATOM 577 N N . LEU A 1 76 ? 6.070 3.841 3.610 1.00 95.69 76 LEU A N 1
ATOM 578 C CA . LEU A 1 76 ? 5.986 2.693 2.703 1.00 95.69 76 LEU A CA 1
ATOM 579 C C . LEU A 1 76 ? 6.951 2.900 1.524 1.00 95.69 76 LEU A C 1
ATOM 581 O O . LEU A 1 76 ? 6.689 3.664 0.596 1.00 95.69 76 LEU A O 1
ATOM 585 N N . ASN A 1 77 ? 8.103 2.240 1.567 1.00 95.25 77 ASN A N 1
ATOM 586 C CA . ASN A 1 77 ? 9.230 2.471 0.660 1.00 95.25 77 ASN A CA 1
ATOM 587 C C . ASN A 1 77 ? 9.222 1.558 -0.573 1.00 95.25 77 ASN A C 1
ATOM 589 O O . ASN A 1 77 ? 9.938 1.830 -1.540 1.00 95.25 77 ASN A O 1
ATOM 593 N N . SER A 1 78 ? 8.442 0.476 -0.555 1.00 95.75 78 SER A N 1
ATOM 594 C CA . SER A 1 78 ? 8.377 -0.493 -1.651 1.00 95.75 78 SER A CA 1
ATOM 595 C C . SER A 1 78 ? 6.944 -0.894 -2.003 1.00 95.75 78 SER A C 1
ATOM 597 O O . SER A 1 78 ? 6.030 -0.790 -1.191 1.00 95.75 78 SER A O 1
ATOM 599 N N . VAL A 1 79 ? 6.745 -1.396 -3.228 1.00 96.00 79 VAL A N 1
ATOM 600 C CA . VAL A 1 79 ? 5.440 -1.920 -3.672 1.00 96.00 79 VAL A CA 1
ATOM 601 C C . VAL A 1 79 ? 4.969 -3.070 -2.777 1.00 96.00 79 VAL A C 1
ATOM 603 O O . VAL A 1 79 ? 3.802 -3.098 -2.404 1.00 96.00 79 VAL A O 1
ATOM 606 N N . SER A 1 80 ? 5.874 -3.966 -2.372 1.00 96.06 80 SER A N 1
ATOM 607 C CA . SER A 1 80 ? 5.546 -5.065 -1.454 1.00 96.06 80 SER A CA 1
ATOM 608 C C . SER A 1 80 ? 5.082 -4.541 -0.088 1.00 96.06 80 SER A C 1
ATOM 610 O O . SER A 1 80 ? 4.058 -4.995 0.413 1.00 96.06 80 SER A O 1
ATOM 612 N N . GLU A 1 81 ? 5.741 -3.518 0.474 1.00 96.19 81 GLU A N 1
ATOM 613 C CA . GLU A 1 81 ? 5.310 -2.880 1.732 1.00 96.19 81 GLU A CA 1
ATOM 614 C C . GLU A 1 81 ? 3.913 -2.253 1.623 1.00 96.19 81 GLU A C 1
ATOM 616 O O . GLU A 1 81 ? 3.098 -2.417 2.531 1.00 96.19 81 GLU A O 1
ATOM 621 N N . ILE A 1 82 ? 3.603 -1.592 0.501 1.00 96.62 82 ILE A N 1
ATOM 622 C CA . ILE A 1 82 ? 2.268 -1.023 0.250 1.00 96.62 82 ILE A CA 1
ATOM 623 C C . ILE A 1 82 ? 1.208 -2.129 0.242 1.00 96.62 82 ILE A C 1
ATOM 625 O O . ILE A 1 82 ? 0.181 -2.009 0.910 1.00 96.62 82 ILE A O 1
ATOM 629 N N . ILE A 1 83 ? 1.462 -3.228 -0.476 1.00 96.62 83 ILE A N 1
ATOM 630 C CA . ILE A 1 83 ? 0.519 -4.350 -0.569 1.00 96.62 83 ILE A CA 1
ATOM 631 C C . ILE A 1 83 ? 0.364 -5.043 0.795 1.00 96.62 83 ILE A C 1
ATOM 633 O O . ILE A 1 83 ? -0.751 -5.367 1.202 1.00 96.62 83 ILE A O 1
ATOM 637 N N . GLN A 1 84 ? 1.452 -5.234 1.544 1.00 96.44 84 GLN A N 1
ATOM 638 C CA . GLN A 1 84 ? 1.395 -5.812 2.888 1.00 96.44 84 GLN A CA 1
ATOM 639 C C . GLN A 1 84 ? 0.582 -4.940 3.849 1.00 96.44 84 GLN A C 1
ATOM 641 O O . GLN A 1 84 ? -0.247 -5.479 4.585 1.00 96.44 84 GLN A O 1
ATOM 646 N N . LYS A 1 85 ? 0.756 -3.612 3.814 1.00 95.88 85 LYS A N 1
ATOM 647 C CA . LYS A 1 85 ? -0.052 -2.684 4.619 1.00 95.88 85 LYS A CA 1
ATOM 648 C C . LYS A 1 85 ? -1.527 -2.741 4.228 1.00 95.88 85 LYS A C 1
ATOM 650 O O . LYS A 1 85 ? -2.375 -2.868 5.103 1.00 95.88 85 LYS A O 1
ATOM 655 N N . ALA A 1 86 ? -1.832 -2.750 2.930 1.00 96.44 86 ALA A N 1
ATOM 656 C CA . ALA A 1 86 ? -3.199 -2.894 2.432 1.00 96.44 86 ALA A CA 1
ATOM 657 C C . ALA A 1 86 ? -3.872 -4.175 2.957 1.00 96.44 86 ALA A C 1
ATOM 659 O O . ALA A 1 86 ? -5.003 -4.137 3.441 1.00 96.44 86 ALA A O 1
ATOM 660 N N . LYS A 1 87 ? -3.148 -5.301 2.937 1.00 95.81 87 LYS A N 1
ATOM 661 C CA . LYS A 1 87 ? -3.621 -6.584 3.470 1.00 95.81 87 LYS A CA 1
ATOM 662 C C . LYS A 1 87 ? -3.836 -6.544 4.985 1.00 95.81 87 LYS A C 1
ATOM 664 O O . LYS A 1 87 ? -4.821 -7.092 5.473 1.00 95.81 87 LYS A O 1
ATOM 669 N N . GLN A 1 88 ? -2.934 -5.899 5.729 1.00 95.88 88 GLN A N 1
ATOM 670 C CA . GLN A 1 88 ? -3.073 -5.696 7.178 1.00 95.88 88 GLN A CA 1
ATOM 671 C C . GLN A 1 88 ? -4.298 -4.842 7.525 1.00 95.88 88 GLN A C 1
ATOM 673 O O . GLN A 1 88 ? -4.980 -5.126 8.508 1.00 95.88 88 GLN A O 1
ATOM 678 N N . ASP A 1 89 ? -4.606 -3.848 6.694 1.00 95.62 89 ASP A N 1
ATOM 679 C CA . ASP A 1 89 ? -5.766 -2.969 6.863 1.00 95.62 89 ASP A CA 1
ATOM 680 C C . ASP A 1 89 ? -7.087 -3.604 6.400 1.00 95.62 89 ASP A C 1
ATOM 682 O O . ASP A 1 89 ? -8.155 -3.019 6.591 1.00 95.62 89 ASP A O 1
ATOM 686 N N . GLY A 1 90 ? -7.032 -4.821 5.848 1.00 96.00 90 GLY A N 1
ATOM 687 C CA . GLY A 1 90 ? -8.197 -5.604 5.440 1.00 96.00 90 GLY A CA 1
ATOM 688 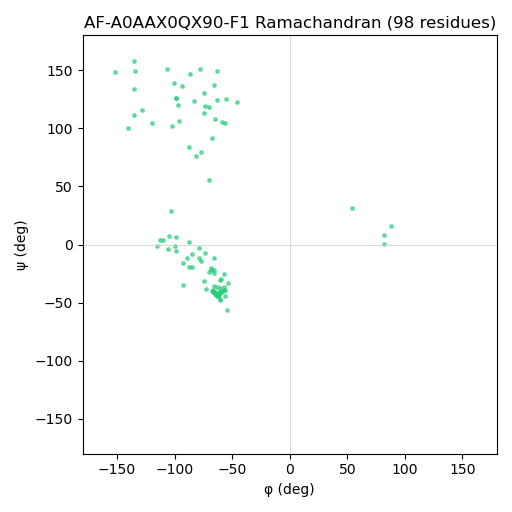C C . GLY A 1 90 ? -8.684 -5.333 4.016 1.00 96.00 90 GLY A C 1
ATOM 689 O O . GLY A 1 90 ? -9.810 -5.708 3.692 1.00 96.00 90 GLY A O 1
ATOM 690 N N . LEU A 1 91 ? -7.869 -4.696 3.171 1.00 96.62 91 LEU A N 1
ATOM 691 C CA . LEU A 1 91 ? -8.170 -4.516 1.750 1.00 96.62 91 LEU A CA 1
ATOM 692 C C . LEU A 1 91 ? -7.891 -5.803 0.958 1.00 96.62 91 LEU A C 1
ATOM 694 O O . LEU A 1 91 ? -7.001 -6.584 1.301 1.00 96.62 91 LEU A O 1
ATOM 698 N N . ASP A 1 92 ? -8.630 -6.006 -0.135 1.00 96.50 92 ASP A N 1
ATOM 699 C CA . ASP A 1 92 ? -8.385 -7.120 -1.052 1.00 96.50 92 ASP A CA 1
ATOM 700 C C . ASP A 1 92 ? -7.132 -6.866 -1.902 1.00 96.50 92 ASP A C 1
ATOM 702 O O . ASP A 1 92 ? -7.097 -5.976 -2.754 1.00 96.50 92 ASP A O 1
ATOM 706 N N . THR A 1 93 ? -6.098 -7.678 -1.685 1.00 95.88 93 THR A N 1
ATOM 707 C CA . THR A 1 93 ? -4.829 -7.606 -2.416 1.00 95.88 93 THR A CA 1
ATOM 708 C C . THR A 1 93 ? -4.655 -8.710 -3.450 1.00 95.88 93 THR A C 1
ATOM 710 O O . THR A 1 93 ? -3.581 -8.794 -4.039 1.00 95.88 93 THR A O 1
ATOM 713 N N . SER A 1 94 ? -5.681 -9.528 -3.716 1.00 94.94 94 SER A N 1
ATOM 714 C CA . SER A 1 94 ? -5.573 -10.737 -4.556 1.00 94.94 94 SER A CA 1
ATOM 715 C C . SER A 1 94 ? -4.965 -10.460 -5.939 1.00 94.94 94 SER A C 1
ATOM 717 O O . SER A 1 94 ? -4.226 -11.273 -6.492 1.00 94.94 94 SER A O 1
ATOM 719 N N . LYS A 1 95 ? -5.219 -9.269 -6.498 1.00 94.88 95 LYS A N 1
ATOM 720 C CA . LYS A 1 95 ? -4.640 -8.810 -7.773 1.00 94.88 95 LYS A CA 1
ATOM 721 C C . LYS A 1 95 ? -3.105 -8.734 -7.753 1.00 94.88 95 LYS A C 1
ATOM 723 O O . LYS A 1 95 ? -2.469 -8.914 -8.791 1.00 94.88 95 LYS A O 1
ATOM 728 N N . TYR A 1 96 ? -2.513 -8.463 -6.594 1.00 94.50 96 TYR A N 1
ATOM 729 C CA . TYR A 1 96 ? -1.098 -8.139 -6.418 1.00 94.50 96 TYR A CA 1
ATOM 730 C C . TYR A 1 96 ? -0.294 -9.231 -5.707 1.00 94.50 96 TYR A C 1
ATOM 732 O O . TYR A 1 96 ? 0.895 -9.035 -5.482 1.00 94.50 96 TYR A O 1
ATOM 740 N N . ASP A 1 97 ? -0.887 -10.384 -5.388 1.00 88.12 97 ASP A N 1
ATOM 741 C CA . ASP A 1 97 ? -0.208 -11.463 -4.648 1.00 88.12 97 ASP A CA 1
ATOM 742 C C . ASP A 1 97 ? 1.079 -11.963 -5.332 1.00 88.12 97 ASP A C 1
ATOM 744 O O . ASP A 1 97 ? 1.991 -12.442 -4.670 1.00 88.12 97 ASP A O 1
ATOM 748 N N . HIS A 1 98 ? 1.192 -11.808 -6.654 1.00 89.25 98 HIS A N 1
ATOM 749 C CA . HIS A 1 98 ? 2.388 -12.151 -7.430 1.00 89.25 98 HIS A CA 1
ATOM 750 C C . HIS A 1 98 ? 3.568 -11.173 -7.251 1.00 89.25 98 HIS A C 1
ATOM 752 O O . HIS A 1 98 ? 4.641 -11.409 -7.803 1.00 89.25 98 HIS A O 1
ATOM 758 N N . LEU A 1 99 ? 3.358 -10.057 -6.547 1.00 86.62 99 LEU A N 1
ATOM 759 C CA . LEU A 1 99 ? 4.347 -9.001 -6.299 1.00 86.62 99 LEU A CA 1
ATOM 760 C C . LEU A 1 99 ? 4.884 -9.008 -4.860 1.00 86.62 99 LEU A C 1
ATOM 762 O O . LEU A 1 99 ? 5.731 -8.169 -4.536 1.00 86.62 99 LEU A O 1
ATOM 766 N N . ILE A 1 100 ? 4.361 -9.891 -4.003 1.00 77.88 100 ILE A N 1
ATOM 767 C CA . ILE A 1 100 ? 4.740 -10.026 -2.591 1.00 77.88 100 ILE A CA 1
ATOM 768 C C . ILE A 1 100 ? 5.780 -11.131 -2.432 1.00 77.88 100 ILE A C 1
ATOM 770 O O . ILE A 1 100 ? 5.586 -12.220 -3.017 1.00 77.88 100 ILE A O 1
#

Solvent-accessible surface area (backbone atoms only — not comparable to full-atom values): 6616 Å² total; per-residue (Å²): 140,84,90,76,84,90,80,81,75,78,72,70,79,80,68,73,81,76,90,70,97,59,98,60,80,78,61,50,75,43,67,57,98,89,41,77,79,44,51,62,78,51,76,54,78,74,60,62,56,50,51,59,46,65,70,39,89,84,44,60,66,70,60,36,54,51,51,52,50,53,37,40,73,73,72,31,82,43,73,44,51,47,50,52,50,33,45,75,67,67,47,92,48,78,93,50,58,91,64,100

Secondary structure (DSSP, 8-state):
-------SSSSGGG-------S-----PEEEETTEEEEETTSPPHHHHTHHHHHH-TTS-HHHHHHHHHHHHHTT--SHHHHHHHHHHTT---GGGGGG-

InterPro domains:
  IPR061006 SPIN-like peroxidase inhibitor [NF033694] (2-98)

Sequence (100 aa):
MKKTLVAGFAVAALSTGIFAVSNEANAQVTSQNGIILHDDSKLLEHELQYVDVLVNPNANPQTKERLQTYFKNLGLNSVSEIIQKAKQDGLDTSKYDHLI